Protein AF-A0A2U0AE95-F1 (afdb_monomer_lite)

Secondary structure (DSSP, 8-state):
-HHHHHHHHTT--EE---S-B-TTT-SSBTTT-HIIIIIIIIIIS---SEEEEEETTSGGGGGG-SHHHHHHHHHHHT-SEEE--S-HHHHHHHHHHTTT---HHHHHHHHTTS------HHHHHH-HHHHHHHHHHHTS-----------

Sequence (151 aa):
LRPFETMIHAGMEAIMPAHVIYSHIDRELAGFSPFWLKKVLRQQLGFQGVIFSDDLNMAAAEEAGGYGDRAVAALSAGCDMVLICNNKPAAMVVLERLKDYADPAAHVRLVRMHGRKQKTIQQLHLDPQWKRAVNRLSVAPEVISLDLGLE

Radius of gyration: 19.1 Å; chains: 1; bounding box: 48×34×45 Å

pLDDT: mean 90.45, std 11.74, range [42.16, 98.5]

Foldseek 3Di:
DVVLLVVQVVPDAEDEADQDAPPVQGRDGLLLALCNQPVVVCPVSVRLHAYEYDALCDPVVPVQPALLSSLVSSVVSPGLYYHHPPDPVSVVVNCVSCVVPDDPSSVVNVVVPDDPDDDPPVNLVVDPVNVVVVVVVVPDDPPVDPPVVDD

Structure (mmCIF, N/CA/C/O backbone):
data_AF-A0A2U0AE95-F1
#
_entry.id   AF-A0A2U0AE95-F1
#
loop_
_atom_site.group_PDB
_atom_site.id
_atom_site.type_symbol
_atom_site.label_atom_id
_atom_site.label_alt_id
_atom_site.label_comp_id
_atom_site.label_asym_id
_atom_site.label_entity_id
_atom_site.label_seq_id
_atom_site.pdbx_PDB_ins_code
_atom_site.Cartn_x
_atom_site.Cartn_y
_atom_site.Cartn_z
_atom_site.occupancy
_atom_site.B_iso_or_equiv
_atom_site.auth_seq_id
_atom_site.auth_comp_id
_atom_site.auth_asym_id
_atom_site.auth_atom_id
_atom_site.pdbx_PDB_model_num
ATOM 1 N N . LEU A 1 1 ? -9.877 6.530 -13.567 1.00 90.00 1 LEU A N 1
ATOM 2 C CA . LEU A 1 1 ? -9.550 5.114 -13.267 1.00 90.00 1 LEU A CA 1
ATOM 3 C C . LEU A 1 1 ? -8.866 4.364 -14.419 1.00 90.00 1 LEU A C 1
ATOM 5 O O . LEU A 1 1 ? -8.052 3.511 -14.107 1.00 90.00 1 LEU A O 1
ATOM 9 N N . ARG A 1 2 ? -9.115 4.688 -15.706 1.00 93.81 2 ARG A N 1
ATOM 10 C CA . ARG A 1 2 ? -8.559 3.975 -16.886 1.00 93.81 2 ARG A CA 1
ATOM 11 C C . ARG A 1 2 ? -7.082 3.524 -16.782 1.00 93.81 2 ARG A C 1
ATOM 13 O O . ARG A 1 2 ? -6.836 2.345 -17.001 1.00 93.81 2 ARG A O 1
ATOM 20 N N . PRO A 1 3 ? -6.103 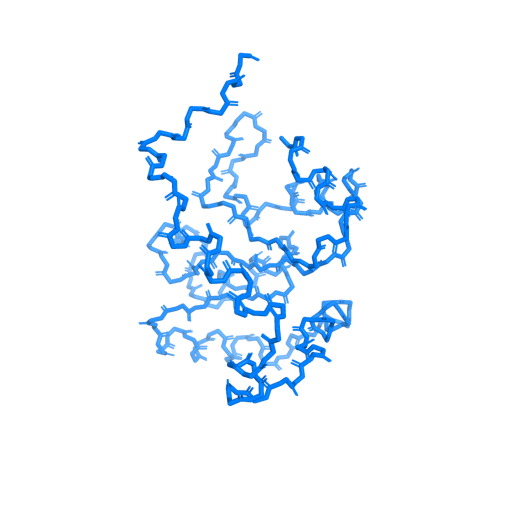4.371 -16.396 1.00 95.62 3 PRO A N 1
ATOM 21 C CA . PRO A 1 3 ? -4.714 3.912 -16.276 1.00 95.62 3 PRO A CA 1
ATOM 22 C C . PRO A 1 3 ? -4.521 2.802 -15.234 1.00 95.62 3 PRO A C 1
ATOM 24 O O . PRO A 1 3 ? -3.754 1.872 -15.466 1.00 95.62 3 PRO A O 1
ATOM 27 N N . PHE A 1 4 ? -5.242 2.866 -14.109 1.00 95.75 4 PHE A N 1
ATOM 28 C CA . PHE A 1 4 ? -5.187 1.836 -13.071 1.00 95.75 4 PHE A CA 1
ATOM 29 C C . PHE A 1 4 ? -5.734 0.512 -13.589 1.00 95.75 4 PHE A C 1
ATOM 31 O O . PHE A 1 4 ? -5.077 -0.505 -13.425 1.00 95.75 4 PHE A O 1
ATOM 38 N N . GLU A 1 5 ? -6.886 0.526 -14.259 1.00 95.25 5 GLU A N 1
ATOM 39 C CA . GLU A 1 5 ? -7.481 -0.673 -14.859 1.00 95.25 5 GLU A CA 1
ATOM 40 C C . GLU A 1 5 ? -6.516 -1.349 -15.846 1.00 95.25 5 GLU A C 1
ATOM 42 O O . GLU A 1 5 ? -6.222 -2.537 -15.714 1.00 95.25 5 GLU A O 1
ATOM 47 N N . THR A 1 6 ? -5.931 -0.574 -16.766 1.00 96.69 6 THR A N 1
ATOM 48 C CA . THR A 1 6 ? -4.934 -1.077 -17.721 1.00 96.69 6 THR A CA 1
ATOM 49 C C . THR A 1 6 ? -3.734 -1.704 -17.013 1.00 96.69 6 THR A C 1
ATOM 51 O O . THR A 1 6 ? -3.310 -2.804 -17.364 1.00 96.69 6 THR A O 1
ATOM 54 N N . MET A 1 7 ? -3.183 -1.029 -16.002 1.00 97.06 7 MET A N 1
ATOM 55 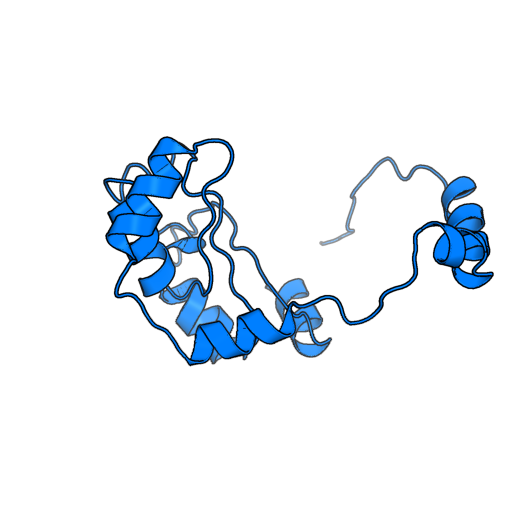C CA . MET A 1 7 ? -2.001 -1.514 -15.287 1.00 97.06 7 MET A CA 1
ATOM 56 C C . MET A 1 7 ? -2.301 -2.731 -14.407 1.00 97.06 7 MET A C 1
ATOM 58 O O . MET A 1 7 ? -1.458 -3.619 -14.289 1.00 97.06 7 MET A O 1
ATOM 62 N N . ILE A 1 8 ? -3.501 -2.817 -13.828 1.00 96.94 8 ILE A N 1
ATOM 63 C CA . ILE A 1 8 ? -3.955 -3.995 -13.081 1.00 96.94 8 ILE A CA 1
ATOM 64 C C . ILE A 1 8 ? -3.995 -5.211 -14.012 1.00 96.94 8 ILE A C 1
ATOM 66 O O . ILE A 1 8 ? -3.419 -6.246 -13.677 1.00 96.94 8 ILE A O 1
ATOM 70 N N . HIS A 1 9 ? -4.579 -5.077 -15.208 1.00 94.50 9 HIS A N 1
ATOM 71 C CA . HIS A 1 9 ? -4.579 -6.148 -16.212 1.00 94.50 9 HIS A CA 1
ATOM 72 C C . HIS A 1 9 ? -3.173 -6.489 -16.727 1.00 94.50 9 HIS A C 1
ATOM 74 O O . HIS A 1 9 ? -2.903 -7.644 -17.050 1.00 94.50 9 HIS A O 1
ATOM 80 N N . ALA A 1 10 ? -2.255 -5.518 -16.750 1.00 96.69 10 ALA A N 1
ATOM 81 C CA . ALA A 1 10 ? -0.849 -5.737 -17.088 1.00 96.69 10 ALA A CA 1
ATOM 82 C C . ALA A 1 10 ? -0.024 -6.398 -15.961 1.00 96.69 10 ALA A C 1
ATOM 84 O O . ALA A 1 10 ? 1.167 -6.648 -16.146 1.00 96.69 10 ALA A O 1
ATOM 85 N N . GLY A 1 11 ? -0.629 -6.696 -14.805 1.00 94.75 11 GLY A N 1
ATOM 86 C CA . GLY A 1 11 ? 0.034 -7.385 -13.697 1.00 94.75 11 GLY A CA 1
ATOM 87 C C . GLY A 1 11 ? 0.748 -6.463 -12.708 1.00 94.75 11 GLY A C 1
ATOM 88 O O . GLY A 1 11 ? 1.724 -6.882 -12.089 1.00 94.75 11 GLY A O 1
ATOM 89 N N . MET A 1 12 ? 0.286 -5.218 -12.548 1.00 96.06 12 MET A N 1
ATOM 90 C CA . MET A 1 12 ? 0.780 -4.314 -11.504 1.00 96.06 12 MET A CA 1
ATOM 91 C C . MET A 1 12 ? 0.714 -4.979 -10.121 1.00 96.06 12 MET A C 1
ATOM 93 O O . MET A 1 12 ? -0.320 -5.508 -9.714 1.00 96.06 12 MET A O 1
ATOM 97 N N . GLU A 1 13 ? 1.832 -4.947 -9.396 1.00 96.00 13 GLU A N 1
ATOM 98 C CA . GLU A 1 13 ? 1.998 -5.723 -8.159 1.00 96.00 13 GLU A CA 1
ATOM 99 C C . GLU A 1 13 ? 1.587 -4.947 -6.900 1.00 96.00 13 GLU A C 1
ATOM 101 O O . GLU A 1 13 ? 1.221 -5.566 -5.899 1.00 96.00 13 GLU A O 1
ATOM 106 N N . ALA A 1 14 ? 1.591 -3.610 -6.948 1.00 98.00 14 ALA A N 1
ATOM 107 C CA . ALA A 1 14 ? 1.200 -2.758 -5.830 1.00 98.00 14 ALA A CA 1
ATOM 108 C C . ALA A 1 14 ? 0.595 -1.415 -6.268 1.00 98.00 14 ALA A C 1
ATOM 110 O O . ALA A 1 14 ? 0.900 -0.916 -7.351 1.00 98.00 14 ALA A O 1
ATOM 111 N N . ILE A 1 15 ? -0.230 -0.823 -5.402 1.00 98.06 15 ILE A N 1
ATOM 112 C CA . ILE A 1 15 ? -0.815 0.518 -5.540 1.00 98.06 15 ILE A CA 1
ATOM 113 C C . ILE A 1 15 ? -0.666 1.265 -4.211 1.00 98.06 15 ILE A C 1
ATOM 115 O O . ILE A 1 15 ? -0.734 0.664 -3.140 1.00 98.06 15 ILE A O 1
ATOM 119 N N . MET A 1 16 ? -0.503 2.584 -4.294 1.00 97.94 16 MET A N 1
ATOM 120 C CA . MET A 1 16 ? -0.613 3.509 -3.168 1.00 97.94 16 MET A CA 1
ATOM 121 C C . MET A 1 16 ? -1.784 4.471 -3.436 1.00 97.94 16 MET A C 1
ATOM 123 O O . MET A 1 16 ? -1.866 5.016 -4.542 1.00 97.94 16 MET A O 1
ATOM 127 N N . PRO A 1 17 ? -2.718 4.652 -2.488 1.00 95.62 17 PRO A N 1
ATOM 128 C CA . PRO A 1 17 ? -3.830 5.576 -2.626 1.00 95.62 17 PRO A CA 1
ATOM 129 C C . PRO A 1 17 ? -3.333 7.022 -2.595 1.00 95.62 17 PRO A C 1
ATOM 131 O O . PRO A 1 17 ? -2.322 7.345 -1.975 1.00 95.62 17 PRO A O 1
ATOM 134 N N . ALA A 1 18 ? -4.073 7.905 -3.261 1.00 93.94 18 ALA A N 1
ATOM 135 C CA . ALA A 1 18 ? -3.827 9.335 -3.175 1.00 93.94 18 ALA A CA 1
ATOM 136 C C . ALA A 1 18 ? -4.343 9.888 -1.839 1.00 93.94 18 ALA A C 1
ATOM 138 O O . ALA A 1 18 ? -5.403 9.480 -1.360 1.00 93.94 18 ALA A O 1
ATOM 139 N N . HIS A 1 19 ? -3.648 10.884 -1.296 1.00 91.69 19 HIS A N 1
ATOM 140 C CA . HIS A 1 19 ? -4.101 11.641 -0.132 1.00 91.69 19 HIS A CA 1
ATOM 141 C C . HIS A 1 19 ? -5.162 12.683 -0.545 1.00 91.69 19 HIS A C 1
ATOM 143 O O . HIS A 1 19 ? -4.920 13.888 -0.535 1.00 91.69 19 HIS A O 1
ATOM 149 N N . VAL A 1 20 ? -6.312 12.210 -1.039 1.00 93.12 20 VAL A N 1
ATOM 150 C CA . VAL A 1 20 ? -7.374 13.035 -1.643 1.00 93.12 20 VAL A CA 1
ATOM 151 C C . VAL A 1 20 ? -8.751 12.533 -1.209 1.00 93.12 20 VAL A C 1
ATOM 153 O O . VAL A 1 20 ? -8.991 11.325 -1.160 1.00 93.12 20 VAL A O 1
ATOM 156 N N . ILE A 1 21 ? -9.663 13.473 -0.943 1.00 94.19 21 ILE A N 1
ATOM 157 C CA . ILE A 1 21 ? -11.090 13.216 -0.715 1.00 94.19 21 ILE A CA 1
ATOM 158 C C . ILE A 1 21 ? -11.854 13.433 -2.023 1.00 94.19 21 ILE A C 1
ATOM 160 O O . ILE A 1 21 ? -11.772 14.496 -2.642 1.00 94.19 21 ILE A O 1
ATOM 164 N N . TYR A 1 22 ? -12.654 12.446 -2.420 1.00 95.56 22 TYR A N 1
ATOM 165 C CA . TYR A 1 22 ? -13.534 12.528 -3.587 1.00 95.56 22 TYR A CA 1
ATOM 166 C C . TYR A 1 22 ? -14.975 12.770 -3.128 1.00 95.56 22 TYR A C 1
ATOM 168 O O . TYR A 1 22 ? -15.818 11.886 -3.242 1.00 95.56 22 TYR A O 1
ATOM 176 N N . SER A 1 23 ? -15.258 13.976 -2.624 1.00 95.19 23 SER A N 1
ATOM 177 C CA . SER A 1 23 ? -16.451 14.318 -1.818 1.00 95.19 23 SER A CA 1
ATOM 178 C C . SER A 1 23 ? -17.822 13.987 -2.425 1.00 95.19 23 SER A C 1
ATOM 180 O O . SER A 1 23 ? -18.794 13.824 -1.689 1.00 95.19 23 SER A O 1
ATOM 182 N N . HIS A 1 24 ? -17.914 13.878 -3.752 1.00 96.75 24 HIS A N 1
ATOM 183 C CA . HIS A 1 24 ? -19.137 13.479 -4.459 1.00 96.75 24 HIS A CA 1
ATOM 184 C C . HIS A 1 24 ? -19.394 11.962 -4.416 1.00 96.75 24 HIS A C 1
ATOM 186 O O . HIS A 1 24 ? -20.472 11.511 -4.790 1.00 96.75 24 HIS A O 1
ATOM 192 N N . ILE A 1 25 ? -18.397 11.180 -4.003 1.00 95.75 25 ILE A N 1
ATOM 193 C CA . ILE A 1 25 ? -18.387 9.716 -4.020 1.00 95.75 25 ILE A CA 1
ATOM 194 C C . ILE A 1 25 ? -18.201 9.176 -2.599 1.00 95.75 25 ILE A C 1
ATOM 196 O O . ILE A 1 25 ? -19.010 8.377 -2.138 1.00 95.75 25 ILE A O 1
ATOM 200 N N . ASP A 1 26 ? -17.151 9.623 -1.912 1.00 93.69 26 ASP A N 1
ATOM 201 C CA . ASP A 1 26 ? -16.853 9.276 -0.525 1.00 93.69 26 ASP A CA 1
ATOM 202 C C . ASP A 1 26 ? -16.222 10.491 0.171 1.00 93.69 26 ASP A C 1
ATOM 204 O O . ASP A 1 26 ? -15.439 11.231 -0.431 1.00 93.69 26 ASP A O 1
ATOM 208 N N . ARG A 1 27 ? -16.612 10.724 1.423 1.00 93.50 27 ARG A N 1
ATOM 209 C CA . ARG A 1 27 ? -16.107 11.832 2.243 1.00 93.50 27 ARG A CA 1
ATOM 210 C C . ARG A 1 27 ? -14.810 11.479 2.964 1.00 93.50 27 ARG A C 1
ATOM 212 O O . ARG A 1 27 ? -14.140 12.390 3.430 1.00 93.50 27 ARG A O 1
ATOM 219 N N . GLU A 1 28 ? -14.451 10.202 3.009 1.00 90.81 28 GLU A N 1
ATOM 220 C CA . GLU A 1 28 ? -13.174 9.741 3.540 1.00 90.81 28 GLU A CA 1
ATOM 221 C C . GLU A 1 28 ? -12.030 9.966 2.538 1.00 90.81 28 GLU A C 1
ATOM 223 O O . GLU A 1 28 ? -12.212 9.946 1.313 1.00 90.81 28 GLU A O 1
ATOM 228 N N . LEU A 1 29 ? -10.814 10.119 3.065 1.00 92.81 29 LEU A N 1
ATOM 229 C CA . LEU A 1 29 ? -9.585 10.041 2.273 1.00 92.81 29 LEU A CA 1
ATOM 230 C C . LEU A 1 29 ? -9.511 8.683 1.559 1.00 92.81 29 LEU A C 1
ATOM 232 O O . LEU A 1 29 ? -9.844 7.648 2.138 1.00 92.81 29 LEU A O 1
ATOM 236 N N . ALA A 1 30 ? -9.024 8.650 0.316 1.00 94.94 30 ALA A N 1
ATOM 237 C CA . ALA A 1 30 ? -9.016 7.416 -0.476 1.00 94.94 30 ALA A CA 1
ATOM 238 C C . ALA A 1 30 ? -8.288 6.239 0.211 1.00 94.94 30 ALA A C 1
ATOM 240 O O . ALA A 1 30 ? -8.729 5.099 0.079 1.00 94.94 30 ALA A O 1
ATOM 241 N N . GLY A 1 31 ? -7.221 6.507 0.978 1.00 94.38 31 GLY A N 1
ATOM 242 C CA . GLY A 1 31 ? -6.493 5.494 1.759 1.00 94.38 31 GLY A CA 1
ATOM 243 C C . GLY A 1 31 ? -7.226 4.967 3.000 1.00 94.38 31 GLY A C 1
ATOM 244 O O . GLY A 1 31 ? -6.875 3.909 3.516 1.00 94.38 31 GLY A O 1
ATOM 245 N N . PHE A 1 32 ? -8.275 5.660 3.442 1.00 95.00 32 PHE A N 1
ATOM 246 C CA . PHE A 1 32 ? -9.111 5.299 4.591 1.00 95.00 32 PHE A CA 1
ATOM 247 C C . PHE A 1 32 ? -10.529 4.877 4.182 1.00 95.00 32 PHE A C 1
ATOM 249 O O . PHE A 1 32 ? -11.327 4.486 5.027 1.00 95.00 32 PHE A O 1
ATOM 256 N N . SER A 1 33 ? -10.839 4.892 2.883 1.00 96.75 33 SER A N 1
ATOM 257 C CA . SER A 1 33 ? -12.161 4.583 2.343 1.00 96.75 33 SER A CA 1
ATOM 258 C C . SER A 1 33 ? -12.302 3.096 1.970 1.00 96.75 33 SER A C 1
ATOM 260 O O . SER A 1 33 ? -11.699 2.632 0.991 1.00 96.75 33 SER A O 1
ATOM 262 N N . PRO A 1 34 ? -13.179 2.329 2.649 1.00 97.62 34 PRO A N 1
ATOM 263 C CA . PRO A 1 34 ? -13.538 0.981 2.212 1.00 97.62 34 PRO A CA 1
ATOM 264 C C . PRO A 1 34 ? -14.229 0.973 0.843 1.00 97.62 34 PRO A C 1
ATOM 266 O O . PRO A 1 34 ? -14.146 -0.018 0.111 1.00 97.62 34 PRO A O 1
ATOM 269 N N . PHE A 1 35 ? -14.909 2.064 0.475 1.00 98.06 35 PHE A N 1
ATOM 270 C CA . PHE A 1 35 ? -15.508 2.199 -0.847 1.00 98.06 35 PHE A CA 1
ATOM 271 C C . PHE A 1 35 ? -14.426 2.168 -1.931 1.00 98.06 35 PHE A C 1
ATOM 273 O O . PHE A 1 35 ? -14.506 1.351 -2.849 1.00 98.06 35 PHE A O 1
ATOM 280 N N . TRP A 1 36 ? -13.381 2.988 -1.813 1.00 98.06 36 TRP A N 1
ATOM 281 C CA . TRP A 1 36 ? -12.312 3.022 -2.809 1.00 98.06 36 TRP A CA 1
ATOM 282 C C . TRP A 1 36 ? -11.481 1.741 -2.809 1.00 98.06 36 TRP A C 1
ATOM 284 O O . TRP A 1 36 ? -11.278 1.145 -3.868 1.00 98.06 36 TRP A O 1
ATOM 294 N N . LEU A 1 37 ? -11.036 1.277 -1.640 1.00 98.19 37 LEU A N 1
ATOM 295 C CA . LEU A 1 37 ? -10.082 0.169 -1.570 1.00 98.19 37 LEU A CA 1
ATOM 296 C C . LEU A 1 37 ? -10.742 -1.202 -1.754 1.00 98.19 37 LEU A C 1
ATOM 298 O O . LEU A 1 37 ? -10.235 -2.037 -2.504 1.00 98.19 37 LEU A O 1
ATOM 302 N N . LYS A 1 38 ? -11.892 -1.457 -1.121 1.00 98.12 38 LYS A N 1
ATOM 303 C CA . LYS A 1 38 ? -12.567 -2.763 -1.219 1.00 98.12 38 LYS A CA 1
ATOM 304 C C . LYS A 1 38 ? -13.558 -2.796 -2.375 1.00 98.12 38 LYS A C 1
ATOM 306 O O . LYS A 1 38 ? -13.481 -3.690 -3.214 1.00 98.12 38 LYS A O 1
ATOM 311 N N . LYS A 1 39 ? -14.485 -1.840 -2.451 1.00 98.19 39 LYS A N 1
ATOM 312 C CA . LYS A 1 39 ? -15.558 -1.897 -3.456 1.00 98.19 39 LYS A CA 1
ATOM 313 C C . LYS A 1 39 ? -15.058 -1.561 -4.861 1.00 98.19 39 LYS A C 1
ATOM 315 O O . LYS A 1 39 ? -15.317 -2.316 -5.790 1.00 98.19 39 LYS A O 1
ATOM 320 N N . VAL A 1 40 ? -14.325 -0.469 -5.046 1.00 98.00 40 VAL A N 1
ATOM 321 C CA . VAL A 1 40 ? -13.827 -0.105 -6.380 1.00 98.00 40 VAL A CA 1
ATOM 322 C C . VAL A 1 40 ? -12.599 -0.938 -6.733 1.00 98.00 40 VAL A C 1
ATOM 324 O O . VAL A 1 40 ? -12.622 -1.704 -7.691 1.00 98.00 40 VAL A O 1
ATOM 327 N N . LEU A 1 41 ? -11.527 -0.840 -5.950 1.00 97.88 41 LEU A N 1
ATOM 328 C CA . LEU A 1 41 ? -10.244 -1.403 -6.354 1.00 97.88 41 LEU A CA 1
ATOM 329 C C . LEU A 1 41 ? -10.215 -2.941 -6.306 1.00 97.88 41 LEU A C 1
ATOM 331 O O . LEU A 1 41 ? -9.834 -3.575 -7.290 1.00 97.88 41 LEU A O 1
ATOM 335 N N . ARG A 1 42 ? -10.634 -3.559 -5.193 1.00 97.62 42 ARG A N 1
ATOM 336 C CA . ARG A 1 42 ? -10.633 -5.030 -5.061 1.00 97.62 42 ARG A CA 1
ATOM 337 C C . ARG A 1 42 ? -11.771 -5.700 -5.833 1.00 97.62 42 ARG A C 1
ATOM 339 O O . ARG A 1 42 ? -11.516 -6.700 -6.496 1.00 97.62 42 ARG A O 1
ATOM 346 N N . GLN A 1 43 ? -13.007 -5.197 -5.731 1.00 97.88 43 GLN A N 1
ATOM 347 C CA . GLN A 1 43 ? -14.182 -5.864 -6.316 1.00 97.88 43 GLN A CA 1
ATOM 348 C C . GLN A 1 43 ? -14.438 -5.464 -7.775 1.00 97.88 43 GLN A C 1
ATOM 350 O O . GLN A 1 43 ? -14.579 -6.352 -8.607 1.00 97.88 43 GLN A O 1
ATOM 355 N N . GLN A 1 44 ? -14.498 -4.167 -8.109 1.00 97.56 44 GLN A N 1
ATOM 356 C CA . GLN A 1 44 ? -14.810 -3.739 -9.485 1.00 97.56 44 GLN A CA 1
ATOM 357 C C . GLN A 1 44 ? -13.614 -3.879 -10.430 1.00 97.56 44 GLN A C 1
ATOM 359 O O . GLN A 1 44 ? -13.765 -4.418 -11.520 1.00 97.56 44 GLN A O 1
ATOM 364 N N . LEU A 1 45 ? -12.430 -3.417 -10.017 1.00 97.38 45 LEU A N 1
ATOM 365 C CA . LEU A 1 45 ? -11.212 -3.491 -10.836 1.00 97.38 45 LEU A CA 1
ATOM 366 C C . LEU A 1 45 ? -10.454 -4.816 -10.666 1.00 97.38 45 LEU A C 1
ATOM 368 O O . LEU A 1 45 ? -9.462 -5.050 -11.350 1.00 97.38 45 LEU A O 1
ATOM 372 N N . GLY A 1 46 ? -10.880 -5.674 -9.735 1.00 96.94 46 GLY A N 1
ATOM 373 C CA . GLY A 1 46 ? -10.297 -7.000 -9.537 1.00 96.94 46 GLY A CA 1
ATOM 374 C C . GLY A 1 46 ? -8.853 -7.006 -9.024 1.00 96.94 46 GLY A C 1
ATOM 375 O O . GLY A 1 46 ? -8.192 -8.040 -9.108 1.00 96.94 46 GLY A O 1
ATOM 376 N N . PHE A 1 47 ? -8.331 -5.897 -8.489 1.00 98.25 47 PHE A N 1
ATOM 377 C CA . PHE A 1 47 ? -6.924 -5.795 -8.098 1.00 98.25 47 PHE A CA 1
ATOM 378 C C . PHE A 1 47 ? -6.556 -6.796 -6.997 1.00 98.25 47 PHE A C 1
ATOM 380 O O . PHE A 1 47 ? -7.160 -6.791 -5.927 1.00 98.25 47 PHE A O 1
ATOM 387 N N . GLN A 1 48 ? -5.513 -7.604 -7.211 1.00 96.38 48 GLN A N 1
ATOM 388 C CA . GLN A 1 48 ? -5.03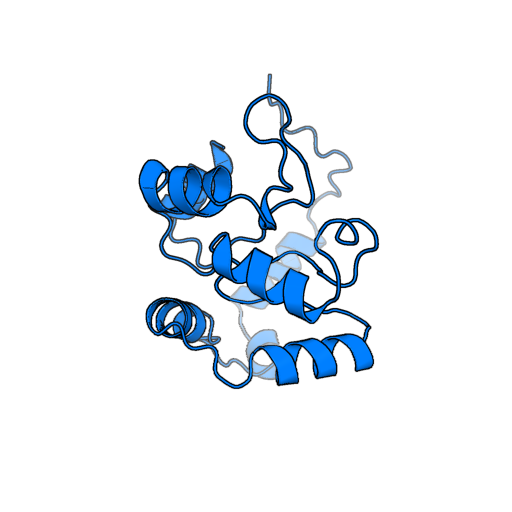9 -8.611 -6.243 1.00 96.38 48 GLN A CA 1
ATOM 389 C C . GLN A 1 48 ? -3.634 -8.335 -5.684 1.00 96.38 48 GLN A C 1
ATOM 391 O O . GLN A 1 48 ? -3.116 -9.146 -4.914 1.00 96.38 48 GLN A O 1
ATOM 396 N N . GLY A 1 49 ? -3.011 -7.218 -6.071 1.00 97.38 49 GLY A N 1
ATOM 397 C CA . GLY A 1 49 ? -1.702 -6.794 -5.571 1.00 97.38 49 GLY A CA 1
ATOM 398 C C . GLY A 1 49 ? -1.772 -6.106 -4.207 1.00 97.38 49 GLY A C 1
ATOM 399 O O . GLY A 1 49 ? -2.842 -6.001 -3.606 1.00 97.38 49 GLY A O 1
ATOM 400 N N . VAL A 1 50 ? -0.632 -5.635 -3.715 1.00 98.44 50 VAL A N 1
ATOM 401 C CA . VAL A 1 50 ? -0.514 -4.942 -2.423 1.00 98.44 50 VAL A CA 1
ATOM 402 C C . VAL A 1 50 ? -1.124 -3.543 -2.493 1.00 98.44 50 VAL A C 1
ATOM 404 O O . VAL A 1 50 ? -0.893 -2.804 -3.446 1.00 98.44 50 VAL A O 1
ATOM 407 N N . ILE A 1 51 ? -1.880 -3.160 -1.472 1.00 98.50 51 ILE A N 1
ATOM 408 C CA . ILE A 1 51 ? -2.296 -1.779 -1.229 1.00 98.50 51 ILE A CA 1
ATOM 409 C C . ILE A 1 51 ? -1.450 -1.250 -0.072 1.00 98.50 51 ILE A C 1
ATOM 411 O O . ILE A 1 51 ? -1.600 -1.696 1.065 1.00 98.50 51 ILE A O 1
ATOM 415 N N . PHE A 1 52 ? -0.550 -0.316 -0.355 1.00 98.31 52 PHE A N 1
ATOM 416 C CA . PHE A 1 52 ? 0.109 0.456 0.698 1.00 98.31 52 PHE A CA 1
ATOM 417 C C . PHE A 1 52 ? -0.846 1.531 1.212 1.00 98.31 52 PHE A C 1
ATOM 419 O O . PHE A 1 52 ? -1.681 1.999 0.447 1.00 98.31 52 PHE A O 1
ATOM 426 N N . SER A 1 53 ? -0.717 1.962 2.464 1.00 96.31 53 SER A N 1
ATOM 427 C CA . SER A 1 53 ? -1.247 3.270 2.851 1.00 96.31 53 SER A CA 1
ATOM 428 C C . SER A 1 53 ? -0.393 4.379 2.230 1.00 96.31 53 SER A C 1
ATOM 430 O O . SER A 1 53 ? 0.726 4.148 1.763 1.00 96.31 53 SER A O 1
ATOM 432 N N . ASP A 1 54 ? -0.905 5.600 2.256 1.00 93.50 54 ASP A N 1
ATOM 433 C CA . ASP A 1 54 ? -0.064 6.792 2.200 1.00 93.50 54 ASP A CA 1
ATOM 434 C C . ASP A 1 54 ? 0.736 6.963 3.510 1.00 93.50 54 ASP A C 1
ATOM 436 O O . ASP A 1 54 ? 0.689 6.115 4.408 1.00 93.50 54 ASP A O 1
ATOM 440 N N . ASP A 1 55 ? 1.522 8.037 3.618 1.00 93.00 55 ASP A N 1
ATOM 441 C CA . ASP A 1 55 ? 2.277 8.321 4.841 1.00 93.00 55 ASP A CA 1
ATOM 442 C C . ASP A 1 55 ? 1.351 8.807 5.967 1.00 93.00 55 ASP A C 1
ATOM 444 O O . ASP A 1 55 ? 0.888 9.950 5.978 1.00 93.00 55 ASP A O 1
ATOM 448 N N . LEU A 1 56 ? 1.141 7.950 6.969 1.00 88.56 56 LEU 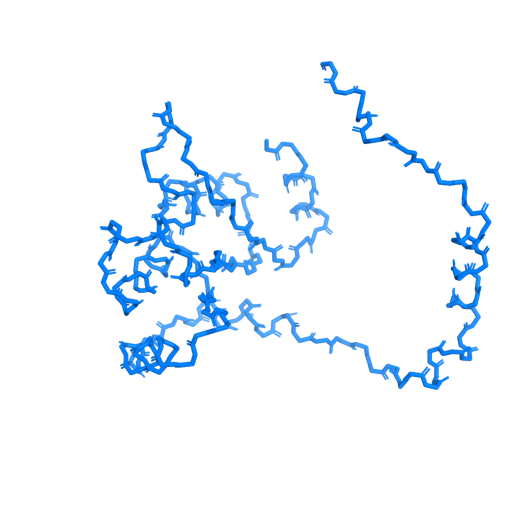A N 1
ATOM 449 C CA . LEU A 1 56 ? 0.285 8.231 8.124 1.00 88.56 56 LEU A CA 1
ATOM 450 C C . LEU A 1 56 ? 0.893 9.267 9.088 1.00 88.56 56 LEU A C 1
ATOM 452 O O . LEU A 1 56 ? 0.219 9.711 10.028 1.00 88.56 56 LEU A O 1
ATOM 456 N N . ASN A 1 57 ? 2.158 9.648 8.875 1.00 83.12 57 ASN A N 1
ATOM 457 C CA . ASN A 1 57 ? 2.810 10.732 9.603 1.00 83.12 57 ASN A CA 1
ATOM 458 C C . ASN A 1 57 ? 2.305 12.125 9.182 1.00 83.12 57 ASN A C 1
ATOM 460 O O . ASN A 1 57 ? 2.488 13.092 9.920 1.00 83.12 57 ASN A O 1
ATOM 464 N N . MET A 1 58 ? 1.673 12.255 8.012 1.00 73.94 58 MET A N 1
ATOM 465 C CA . MET A 1 58 ? 1.203 13.549 7.520 1.00 73.94 58 MET A CA 1
ATOM 466 C C . MET A 1 58 ? 0.057 14.109 8.388 1.00 73.94 58 MET A C 1
ATOM 468 O O . MET A 1 58 ? -0.831 13.380 8.837 1.00 73.94 58 MET A O 1
ATOM 472 N N . ALA A 1 59 ? 0.074 15.429 8.619 1.00 57.12 59 ALA A N 1
ATOM 473 C CA . ALA A 1 59 ? -0.835 16.135 9.538 1.00 57.12 59 ALA A CA 1
ATOM 474 C C . ALA A 1 59 ? -2.326 15.976 9.183 1.00 57.12 59 ALA A C 1
ATOM 476 O O . ALA A 1 59 ? -3.193 16.021 10.046 1.00 57.12 59 ALA A O 1
ATOM 477 N N . ALA A 1 60 ? -2.635 15.718 7.914 1.00 52.88 60 ALA A N 1
ATOM 478 C CA . ALA A 1 60 ? -4.005 15.591 7.432 1.00 52.88 60 ALA A CA 1
ATOM 479 C C . ALA A 1 60 ? -4.703 14.268 7.820 1.00 52.88 60 ALA A C 1
ATOM 481 O O . ALA A 1 60 ? -5.896 14.121 7.583 1.00 52.88 60 ALA A O 1
ATOM 482 N N . ALA A 1 61 ? -4.010 13.332 8.481 1.00 58.44 61 ALA A N 1
ATOM 483 C CA . ALA A 1 61 ? -4.636 12.149 9.080 1.00 58.44 61 ALA A CA 1
ATOM 484 C C . ALA A 1 61 ? -5.073 12.359 10.551 1.00 58.44 61 ALA A C 1
ATOM 486 O O . ALA A 1 61 ? -5.464 11.403 11.221 1.00 58.44 61 ALA A O 1
ATOM 487 N N . GLU A 1 62 ? -4.998 13.588 11.082 1.00 60.94 62 GLU A N 1
ATOM 488 C CA . GLU A 1 62 ? -5.387 13.921 12.466 1.00 60.94 62 GLU A CA 1
ATOM 489 C C . GLU A 1 62 ? -6.833 13.584 12.823 1.00 60.94 62 GLU A C 1
ATOM 491 O O . GLU A 1 62 ? -7.088 13.177 13.957 1.00 60.94 62 GLU A O 1
ATOM 496 N N . GLU A 1 63 ? -7.750 13.629 11.859 1.00 59.91 63 GLU A N 1
ATOM 497 C CA . GLU A 1 63 ? -9.160 13.290 12.080 1.00 59.91 63 GLU A CA 1
ATOM 498 C C . GLU A 1 63 ? -9.373 11.820 12.490 1.00 59.91 63 GLU A C 1
ATOM 500 O O . GLU A 1 63 ? -10.328 11.511 13.199 1.00 59.91 63 GLU A O 1
ATOM 505 N N . ALA A 1 64 ? -8.447 10.920 12.135 1.00 59.03 64 ALA A N 1
ATOM 506 C CA . ALA A 1 64 ? -8.495 9.498 12.490 1.00 59.03 64 ALA A CA 1
ATOM 507 C C . ALA A 1 64 ? -7.844 9.172 13.855 1.00 59.03 64 ALA A C 1
ATOM 509 O O . ALA A 1 64 ? -7.665 8.003 14.202 1.00 59.03 64 ALA A O 1
ATOM 510 N N . GLY A 1 65 ? -7.491 10.191 14.646 1.00 76.06 65 GLY A N 1
ATOM 511 C CA . GLY A 1 65 ? -6.964 10.036 16.000 1.00 76.06 65 GLY A CA 1
ATOM 512 C C . GLY A 1 65 ? -5.451 9.806 16.060 1.00 76.06 65 GLY A C 1
ATOM 513 O O . GLY A 1 65 ? -4.675 10.349 15.262 1.00 76.06 65 GLY A O 1
ATOM 514 N N . GLY A 1 66 ? -5.009 9.037 17.060 1.00 88.56 66 GLY A N 1
ATOM 515 C CA . GLY A 1 66 ? -3.592 8.737 17.279 1.00 88.56 66 GLY A CA 1
ATOM 516 C C . GLY A 1 66 ? -3.010 7.823 16.195 1.00 88.56 66 GLY A C 1
ATOM 517 O O . GLY A 1 66 ? -3.741 7.115 15.509 1.00 88.56 66 GLY A O 1
ATOM 518 N N . TYR A 1 67 ? -1.679 7.780 16.057 1.00 91.06 67 TYR A N 1
ATOM 519 C CA . TYR A 1 67 ? -1.007 6.993 15.006 1.00 91.06 67 TYR A CA 1
ATOM 520 C C . TYR A 1 67 ? -1.439 5.521 14.954 1.00 91.06 67 TYR A C 1
ATOM 522 O O . TYR A 1 67 ? -1.619 4.969 13.871 1.00 91.06 67 TYR A O 1
ATOM 530 N N . GLY A 1 68 ? -1.642 4.894 16.116 1.00 92.62 68 GLY A N 1
ATOM 531 C CA . GLY A 1 68 ? -2.131 3.520 16.194 1.00 92.62 68 GLY A CA 1
ATOM 532 C C . GLY A 1 68 ? -3.538 3.346 15.612 1.00 92.62 68 GLY A C 1
ATOM 533 O O . GLY A 1 68 ? -3.786 2.374 14.904 1.00 92.62 68 GLY A O 1
ATOM 534 N N . ASP A 1 69 ? -4.444 4.290 15.864 1.00 91.88 69 ASP A N 1
ATOM 535 C CA . ASP A 1 69 ? -5.817 4.232 15.355 1.00 91.88 69 ASP A CA 1
ATOM 536 C C . ASP A 1 69 ? -5.867 4.531 13.855 1.00 91.88 69 ASP A C 1
ATOM 538 O O . ASP A 1 69 ? -6.557 3.825 13.124 1.00 91.88 69 ASP A O 1
ATOM 542 N N . ARG A 1 70 ? -5.034 5.461 13.367 1.00 91.81 70 ARG A N 1
ATOM 543 C CA . ARG A 1 70 ? -4.831 5.684 11.924 1.00 91.81 70 ARG A CA 1
ATOM 544 C C . ARG A 1 70 ? -4.383 4.410 11.214 1.00 91.81 70 ARG A C 1
ATOM 546 O O . ARG A 1 70 ? -4.913 4.071 10.160 1.00 91.81 70 ARG A O 1
ATOM 553 N N . ALA A 1 71 ? -3.428 3.684 11.795 1.00 94.69 71 ALA A N 1
ATOM 554 C CA . ALA A 1 71 ? -2.946 2.436 11.217 1.00 94.69 71 ALA A CA 1
ATOM 555 C C . ALA A 1 71 ? -4.050 1.370 11.168 1.00 94.69 71 ALA A C 1
ATOM 557 O O . ALA A 1 71 ? -4.250 0.737 10.131 1.00 94.69 71 ALA A O 1
ATOM 558 N N . VAL A 1 72 ? -4.819 1.218 12.251 1.00 94.94 72 VAL A N 1
ATOM 559 C CA . VAL A 1 72 ? -5.982 0.318 12.281 1.00 94.94 72 VAL A CA 1
ATOM 560 C C . VAL A 1 72 ? -7.032 0.739 11.252 1.00 94.94 72 VAL A C 1
ATOM 562 O O . VAL A 1 72 ? -7.580 -0.125 10.571 1.00 94.94 72 VAL A O 1
ATOM 565 N N . ALA A 1 73 ? -7.295 2.037 11.094 1.00 94.19 73 ALA A N 1
ATOM 566 C CA . ALA A 1 73 ? -8.256 2.560 10.130 1.00 94.19 73 ALA A CA 1
ATOM 567 C C . ALA A 1 73 ? -7.827 2.275 8.682 1.00 94.19 73 ALA A C 1
ATOM 569 O O . ALA A 1 73 ? -8.624 1.738 7.916 1.00 94.19 73 ALA A O 1
ATOM 570 N N . ALA A 1 74 ? -6.567 2.533 8.320 1.00 95.88 74 ALA A N 1
ATOM 571 C CA . ALA A 1 74 ? -6.036 2.248 6.984 1.00 95.88 74 ALA A CA 1
ATOM 572 C C . ALA A 1 74 ? -6.086 0.744 6.645 1.00 95.88 74 ALA A C 1
ATOM 574 O O . ALA A 1 74 ? -6.531 0.350 5.562 1.00 95.88 74 ALA A O 1
ATOM 575 N N . LEU A 1 75 ? -5.699 -0.119 7.592 1.00 96.94 75 LEU A N 1
ATOM 576 C CA . LEU A 1 75 ? -5.809 -1.577 7.447 1.00 96.94 75 LEU A CA 1
ATOM 577 C C . LEU A 1 75 ? -7.277 -2.014 7.312 1.00 96.94 75 LEU A C 1
ATOM 579 O O . LEU A 1 75 ? -7.638 -2.768 6.408 1.00 96.94 75 LEU A O 1
ATOM 583 N N . SER A 1 76 ? -8.158 -1.468 8.152 1.00 95.69 76 SER A N 1
ATOM 584 C CA . SER A 1 76 ? -9.597 -1.752 8.118 1.00 95.69 76 SER A CA 1
ATOM 585 C C . SER A 1 76 ? -10.252 -1.277 6.821 1.00 95.69 76 SER A C 1
ATOM 587 O O . SER A 1 76 ? -11.173 -1.935 6.331 1.00 95.69 76 SER A O 1
ATOM 589 N N . ALA A 1 77 ? -9.771 -0.182 6.229 1.00 96.75 77 ALA A N 1
ATOM 590 C CA . ALA A 1 77 ? -10.211 0.316 4.933 1.00 96.75 77 ALA A CA 1
ATOM 591 C C . ALA A 1 77 ? -9.823 -0.629 3.791 1.00 96.75 77 ALA A C 1
ATOM 593 O O . ALA A 1 77 ? -10.594 -0.793 2.847 1.00 96.75 77 ALA A O 1
ATOM 594 N N . GLY A 1 78 ? -8.697 -1.335 3.916 1.00 97.19 78 GLY A N 1
ATOM 595 C CA . GLY A 1 78 ? -8.256 -2.360 2.969 1.00 97.19 78 GLY A CA 1
ATOM 596 C C . GLY A 1 78 ? -6.791 -2.268 2.551 1.00 97.19 78 GLY A C 1
ATOM 597 O O . GLY A 1 78 ? -6.417 -2.949 1.595 1.00 97.19 78 GLY A O 1
ATOM 598 N N . CYS A 1 79 ? -5.978 -1.442 3.217 1.00 97.94 79 CYS A N 1
ATOM 599 C CA . CYS A 1 79 ? -4.529 -1.471 3.037 1.00 97.94 79 CYS A CA 1
ATOM 600 C C . CYS A 1 79 ? -3.950 -2.795 3.561 1.00 97.94 79 CYS A C 1
ATOM 602 O O . CYS A 1 79 ? -4.414 -3.333 4.562 1.00 97.94 79 CYS A O 1
ATOM 604 N N . ASP A 1 80 ? -2.907 -3.296 2.904 1.00 98.06 80 ASP A N 1
ATOM 605 C CA . ASP A 1 80 ? -2.150 -4.478 3.325 1.00 98.06 80 ASP A CA 1
ATOM 606 C C . ASP A 1 80 ? -0.910 -4.095 4.159 1.00 98.06 80 ASP A C 1
ATOM 608 O O . ASP A 1 80 ? -0.433 -4.893 4.963 1.00 98.0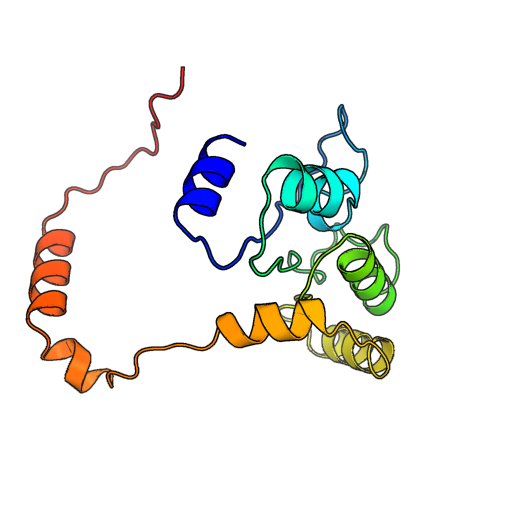6 80 ASP A O 1
ATOM 612 N N . MET A 1 81 ? -0.364 -2.886 3.967 1.00 97.31 81 MET A N 1
ATOM 613 C CA . MET A 1 81 ? 0.796 -2.375 4.708 1.00 97.31 81 MET A CA 1
ATOM 614 C C . MET A 1 81 ? 0.672 -0.875 4.952 1.00 97.31 81 MET A C 1
ATOM 616 O O . MET A 1 81 ? 0.391 -0.116 4.028 1.00 97.31 81 MET A O 1
ATOM 620 N N . VAL A 1 82 ? 0.932 -0.456 6.190 1.00 96.31 82 VAL A N 1
ATOM 621 C CA . VAL A 1 82 ? 0.911 0.953 6.594 1.00 96.31 82 VAL A CA 1
ATOM 622 C C . VAL A 1 82 ? 2.305 1.571 6.583 1.00 96.31 82 VAL A C 1
ATOM 624 O O . VAL A 1 82 ? 3.288 0.902 6.907 1.00 96.31 82 VAL A O 1
ATOM 627 N N . LEU A 1 83 ? 2.387 2.854 6.237 1.00 96.19 83 LEU A N 1
ATOM 628 C CA . LEU A 1 83 ? 3.629 3.617 6.169 1.00 96.19 83 LEU A CA 1
ATOM 629 C C . LEU A 1 83 ? 3.648 4.716 7.239 1.00 96.19 83 LEU A C 1
ATOM 631 O O . LEU A 1 83 ? 2.728 5.523 7.336 1.00 96.19 83 LEU A O 1
ATOM 635 N N . ILE A 1 84 ? 4.722 4.746 8.032 1.00 94.25 84 ILE A N 1
ATOM 636 C CA . ILE A 1 84 ? 5.076 5.858 8.924 1.00 94.25 84 ILE A CA 1
ATOM 637 C C . ILE A 1 84 ? 6.485 6.292 8.542 1.00 94.25 84 ILE A C 1
ATOM 639 O O . ILE A 1 84 ? 7.470 5.635 8.897 1.00 94.25 84 ILE A O 1
ATOM 643 N N . CYS A 1 85 ? 6.590 7.388 7.802 1.00 93.88 85 CYS A N 1
ATOM 644 C CA . CYS A 1 85 ? 7.872 7.893 7.337 1.00 93.88 85 CYS A CA 1
ATOM 645 C C . CYS A 1 85 ? 8.391 8.987 8.274 1.00 93.88 85 CYS A C 1
ATOM 647 O O . CYS A 1 85 ? 7.633 9.780 8.824 1.00 93.88 85 CYS A O 1
ATOM 649 N N . ASN A 1 86 ? 9.713 9.046 8.458 1.00 93.31 86 ASN A N 1
ATOM 650 C CA . ASN A 1 86 ? 10.406 10.131 9.170 1.00 93.31 86 ASN A CA 1
ATOM 651 C C . ASN A 1 86 ? 9.968 10.377 10.634 1.00 93.31 86 ASN A C 1
ATOM 653 O O . ASN A 1 86 ? 10.333 11.395 11.216 1.00 93.31 86 ASN A O 1
ATOM 657 N N . ASN A 1 87 ? 9.241 9.445 11.262 1.00 93.12 87 ASN A N 1
ATOM 658 C CA . ASN A 1 87 ? 8.778 9.563 12.647 1.00 93.12 87 ASN A CA 1
ATOM 659 C C . ASN A 1 87 ? 8.882 8.224 13.392 1.00 93.12 87 ASN A C 1
ATOM 661 O O . ASN A 1 87 ? 7.932 7.446 13.497 1.00 93.12 87 ASN A O 1
ATOM 665 N N . LYS A 1 88 ? 10.075 7.946 13.928 1.00 95.00 88 LYS A N 1
ATOM 666 C CA . LYS A 1 88 ? 10.350 6.705 14.666 1.00 95.00 88 LYS A CA 1
ATOM 667 C C . LYS A 1 88 ? 9.458 6.528 15.910 1.00 95.00 88 LYS A C 1
ATOM 669 O O . LYS A 1 88 ? 8.961 5.418 16.087 1.00 95.00 88 LYS A O 1
ATOM 674 N N . PRO A 1 89 ? 9.225 7.545 16.766 1.00 94.62 89 PRO A N 1
ATOM 675 C CA . PRO A 1 89 ? 8.314 7.396 17.903 1.00 94.62 89 PRO A CA 1
ATOM 676 C C . PRO A 1 89 ? 6.898 6.975 17.492 1.00 94.62 89 PRO A C 1
ATOM 678 O O . PRO A 1 89 ? 6.348 6.050 18.084 1.00 94.62 89 PRO A O 1
ATOM 681 N N . ALA A 1 90 ? 6.337 7.582 16.441 1.00 93.00 90 ALA A N 1
ATOM 682 C CA . ALA A 1 90 ? 5.037 7.180 15.906 1.00 93.00 90 ALA A CA 1
ATOM 683 C C . ALA A 1 90 ? 5.047 5.736 15.387 1.00 93.00 90 ALA A C 1
ATOM 685 O O . ALA A 1 90 ? 4.124 4.975 15.673 1.00 93.00 90 ALA A O 1
ATOM 686 N N . ALA A 1 91 ? 6.114 5.329 14.692 1.00 95.50 91 ALA A N 1
ATOM 687 C CA . ALA A 1 91 ? 6.258 3.958 14.209 1.00 95.50 91 ALA A CA 1
ATOM 688 C C . ALA A 1 91 ? 6.257 2.942 15.364 1.00 95.50 91 ALA A C 1
ATOM 690 O O . ALA A 1 91 ? 5.623 1.898 15.254 1.00 95.50 91 ALA A O 1
ATOM 691 N N . MET A 1 92 ? 6.891 3.262 16.499 1.00 96.12 92 MET A N 1
ATOM 692 C CA . MET A 1 92 ? 6.856 2.405 17.692 1.00 96.12 92 MET A CA 1
ATOM 693 C C . MET A 1 92 ? 5.446 2.273 18.280 1.00 96.12 92 MET A C 1
ATOM 695 O O . MET A 1 92 ? 5.057 1.178 18.677 1.00 96.12 92 MET A O 1
ATOM 699 N N . VAL A 1 93 ? 4.663 3.358 18.301 1.00 95.38 93 VAL A N 1
ATOM 700 C CA . VAL A 1 93 ? 3.258 3.322 18.748 1.00 95.38 93 VAL A CA 1
ATOM 701 C C . VAL A 1 93 ? 2.417 2.429 17.837 1.00 95.38 93 VAL A C 1
ATOM 703 O O . VAL A 1 93 ? 1.622 1.629 18.326 1.00 95.38 93 VAL A O 1
ATOM 706 N N . VAL A 1 94 ? 2.603 2.537 16.519 1.00 95.75 94 VAL A N 1
ATOM 707 C CA . VAL A 1 94 ? 1.909 1.686 15.542 1.00 95.75 94 VAL A CA 1
ATOM 708 C C . VAL A 1 94 ? 2.307 0.221 15.706 1.00 95.75 94 VAL A C 1
ATOM 710 O O . VAL A 1 94 ? 1.429 -0.636 15.728 1.00 95.75 94 VAL A O 1
ATOM 713 N N . LEU A 1 95 ? 3.601 -0.069 15.873 1.00 96.56 95 LEU A N 1
ATOM 714 C CA . LEU A 1 95 ? 4.090 -1.431 16.106 1.00 96.56 95 LEU A CA 1
ATOM 715 C C . LEU A 1 95 ? 3.460 -2.056 17.355 1.00 96.56 95 LEU A C 1
ATOM 717 O O . LEU A 1 95 ? 2.966 -3.177 17.280 1.00 96.56 95 LEU A O 1
ATOM 721 N N . GLU A 1 96 ? 3.420 -1.331 18.475 1.00 97.06 96 GLU A N 1
ATOM 722 C CA . GLU A 1 96 ? 2.779 -1.827 19.700 1.00 97.06 96 GLU A CA 1
ATOM 723 C C . GLU A 1 96 ? 1.272 -2.032 19.503 1.00 97.06 96 GLU A C 1
ATOM 725 O O . GLU A 1 96 ? 0.716 -3.047 19.922 1.00 97.06 96 GLU A O 1
ATOM 730 N N . ARG A 1 97 ? 0.601 -1.096 18.819 1.00 95.75 97 ARG A N 1
ATOM 731 C CA . ARG A 1 97 ? -0.838 -1.189 18.542 1.00 95.75 97 ARG A CA 1
ATOM 732 C C . ARG A 1 97 ? -1.191 -2.393 17.670 1.00 95.75 97 ARG A C 1
ATOM 734 O O . ARG A 1 97 ? -2.258 -2.970 17.857 1.00 95.75 97 ARG A O 1
ATOM 741 N N . LEU A 1 98 ? -0.323 -2.753 16.728 1.00 95.94 98 LEU A N 1
ATOM 742 C CA . LEU A 1 98 ? -0.542 -3.827 15.760 1.00 95.94 98 LEU A CA 1
ATOM 743 C C . LEU A 1 98 ? 0.124 -5.154 16.148 1.00 95.94 98 LEU A C 1
ATOM 745 O O . LEU A 1 98 ? 0.169 -6.059 15.320 1.00 95.94 98 LEU A O 1
ATOM 749 N N . LYS A 1 99 ? 0.619 -5.311 17.381 1.00 95.81 99 LYS A N 1
ATOM 750 C CA . LYS A 1 99 ? 1.359 -6.517 17.800 1.00 95.81 99 LYS A CA 1
ATOM 751 C C . LYS A 1 99 ? 0.601 -7.835 17.588 1.00 95.81 99 LYS A C 1
ATOM 753 O O . LYS A 1 99 ? 1.223 -8.846 17.282 1.00 95.81 99 LYS A O 1
ATOM 758 N N . ASP A 1 100 ? -0.726 -7.798 17.712 1.00 94.06 100 ASP A N 1
ATOM 759 C CA . ASP A 1 100 ? -1.618 -8.954 17.558 1.00 94.06 100 ASP A CA 1
ATOM 760 C C . ASP A 1 100 ? -2.377 -8.933 16.215 1.00 94.06 100 ASP A C 1
ATOM 762 O O . ASP A 1 100 ? -3.266 -9.752 15.977 1.00 94.06 100 ASP A O 1
ATOM 766 N N . TYR A 1 101 ? -2.069 -7.979 15.330 1.00 93.62 101 TYR A N 1
ATOM 767 C CA . TYR A 1 101 ? -2.713 -7.873 14.025 1.00 93.62 101 TYR A CA 1
ATOM 768 C C . TYR A 1 101 ? -2.189 -8.954 13.076 1.00 93.62 101 TYR A C 1
ATOM 770 O O . TYR A 1 101 ? -0.982 -9.102 12.882 1.00 93.62 101 TYR A O 1
ATOM 778 N N . ALA A 1 102 ? -3.102 -9.673 12.425 1.00 92.50 102 ALA A N 1
ATOM 779 C CA . ALA A 1 102 ? -2.761 -10.659 11.412 1.00 92.50 102 ALA A CA 1
ATOM 780 C C . ALA A 1 102 ? -3.775 -10.645 10.264 1.00 92.50 102 ALA A C 1
ATOM 782 O O . ALA A 1 102 ? -4.974 -10.813 10.476 1.00 92.50 102 ALA A O 1
ATOM 783 N N . ASP A 1 103 ? -3.269 -10.530 9.036 1.00 95.31 103 ASP A N 1
ATOM 784 C CA . ASP A 1 103 ? -4.037 -10.742 7.810 1.00 95.31 103 ASP A CA 1
ATOM 785 C C . ASP A 1 103 ? -3.249 -11.686 6.881 1.00 95.31 103 ASP A C 1
ATOM 787 O O . ASP A 1 103 ? -2.316 -11.264 6.189 1.00 95.31 103 ASP A O 1
ATOM 791 N N . PRO A 1 104 ? -3.600 -12.988 6.847 1.00 95.19 104 PRO A N 1
ATOM 792 C CA . PRO A 1 104 ? -2.930 -13.959 5.987 1.00 95.19 104 PRO A CA 1
ATOM 793 C C . PRO A 1 104 ? -2.987 -13.604 4.497 1.00 95.19 104 PRO A C 1
ATOM 795 O O . PRO A 1 104 ? -2.038 -13.890 3.764 1.00 95.19 104 PRO A O 1
ATOM 798 N N . ALA A 1 105 ? -4.072 -12.976 4.033 1.00 94.62 105 ALA A N 1
ATOM 799 C CA . ALA A 1 105 ? -4.201 -12.588 2.635 1.00 94.62 105 ALA A CA 1
ATOM 800 C C . ALA A 1 105 ? -3.239 -11.441 2.304 1.00 94.62 105 ALA A C 1
ATOM 802 O O . ALA A 1 105 ? -2.542 -11.508 1.287 1.00 94.62 105 ALA A O 1
ATOM 803 N N . ALA A 1 106 ? -3.145 -10.438 3.181 1.00 95.50 106 ALA A N 1
ATOM 804 C CA . ALA A 1 106 ? -2.162 -9.363 3.059 1.00 95.50 106 ALA A CA 1
ATOM 805 C C . ALA A 1 106 ? -0.727 -9.911 3.050 1.00 95.50 106 ALA A C 1
ATOM 807 O O . ALA A 1 106 ? 0.057 -9.568 2.165 1.00 95.50 106 ALA A O 1
ATOM 808 N N . HIS A 1 107 ? -0.394 -10.841 3.952 1.00 94.62 107 HIS A N 1
ATOM 809 C CA . HIS A 1 107 ? 0.935 -11.460 4.001 1.00 94.62 107 HIS A CA 1
ATOM 810 C C . HIS A 1 107 ? 1.313 -12.157 2.685 1.00 94.62 107 HIS A C 1
ATOM 812 O O . HIS A 1 107 ? 2.425 -11.974 2.189 1.00 94.62 107 HIS A O 1
ATOM 818 N N . VAL A 1 108 ? 0.391 -12.903 2.066 1.00 95.69 108 VAL A N 1
ATOM 819 C CA . VAL A 1 108 ? 0.640 -13.552 0.765 1.00 95.69 108 VAL A CA 1
ATOM 820 C C . VAL A 1 108 ? 0.912 -12.524 -0.334 1.00 95.69 108 VAL A C 1
ATOM 822 O O . VAL A 1 108 ? 1.794 -12.741 -1.169 1.00 95.69 108 VAL A O 1
ATOM 825 N N . ARG A 1 109 ? 0.186 -11.399 -0.347 1.00 96.44 109 ARG A N 1
ATOM 826 C CA . ARG A 1 109 ? 0.434 -10.313 -1.309 1.00 96.44 109 ARG A CA 1
ATOM 827 C C . ARG A 1 109 ? 1.803 -9.678 -1.073 1.00 96.44 109 ARG A C 1
ATOM 829 O O . ARG A 1 109 ? 2.563 -9.525 -2.025 1.00 96.44 109 ARG A O 1
ATOM 836 N N . LEU A 1 110 ? 2.150 -9.396 0.182 1.00 96.56 110 LEU A N 1
ATOM 837 C CA . LEU A 1 110 ? 3.427 -8.788 0.563 1.00 96.56 110 LEU A CA 1
ATOM 838 C C . LEU A 1 110 ? 4.629 -9.664 0.202 1.00 96.56 110 LEU A C 1
ATOM 840 O O . LEU A 1 110 ? 5.630 -9.155 -0.296 1.00 96.56 110 LEU A O 1
ATOM 844 N N . VAL A 1 111 ? 4.525 -10.988 0.345 1.00 94.81 111 VAL A N 1
ATOM 845 C CA . VAL A 1 111 ? 5.596 -11.906 -0.076 1.00 94.81 111 VAL A CA 1
ATOM 846 C C . VAL A 1 111 ? 5.916 -11.763 -1.570 1.00 94.81 111 VAL A C 1
ATOM 848 O O . VAL A 1 111 ? 7.077 -11.883 -1.959 1.00 94.81 111 VAL A O 1
ATOM 851 N N . ARG A 1 112 ? 4.938 -11.435 -2.422 1.00 92.06 112 ARG A N 1
ATOM 852 C CA . ARG A 1 112 ? 5.168 -11.268 -3.870 1.00 92.06 112 ARG A CA 1
ATOM 853 C C . ARG A 1 112 ? 6.001 -10.034 -4.219 1.00 92.06 112 ARG A C 1
ATOM 855 O O . ARG A 1 112 ? 6.548 -10.012 -5.321 1.00 92.06 112 ARG A O 1
ATOM 862 N N . MET A 1 113 ? 6.131 -9.083 -3.288 1.00 95.62 113 MET A N 1
ATOM 863 C CA . MET A 1 113 ? 6.920 -7.854 -3.441 1.00 95.62 113 MET A CA 1
ATOM 864 C C . MET A 1 113 ? 8.430 -8.063 -3.267 1.00 95.62 113 MET A C 1
ATOM 866 O O . MET A 1 113 ? 9.205 -7.134 -3.491 1.00 95.62 113 MET A O 1
ATOM 870 N N . HIS A 1 114 ? 8.880 -9.264 -2.888 1.00 93.19 114 HIS A N 1
ATOM 871 C CA . HIS A 1 114 ? 10.309 -9.563 -2.816 1.00 93.19 114 HIS A CA 1
ATOM 872 C C . HIS A 1 114 ? 10.967 -9.461 -4.200 1.00 93.19 114 HIS A C 1
ATOM 874 O O . HIS A 1 114 ? 10.481 -10.011 -5.192 1.00 93.19 114 HIS A O 1
ATOM 880 N N . GLY A 1 115 ? 12.122 -8.795 -4.257 1.00 90.50 115 GLY A N 1
ATOM 881 C CA . GLY A 1 115 ? 12.906 -8.664 -5.482 1.00 90.50 115 GLY A CA 1
ATOM 882 C C . GLY A 1 115 ? 13.337 -10.028 -6.035 1.00 90.50 115 GLY A C 1
ATOM 883 O O . GLY A 1 115 ? 14.005 -10.801 -5.354 1.00 90.50 115 GLY A O 1
ATOM 884 N N . ARG A 1 116 ? 12.979 -10.319 -7.293 1.00 83.62 116 ARG A N 1
ATOM 885 C CA . ARG A 1 116 ? 13.201 -11.634 -7.937 1.00 83.62 116 ARG A CA 1
ATOM 886 C C . ARG A 1 116 ? 14.555 -11.779 -8.639 1.00 83.62 116 ARG A C 1
ATOM 888 O O . ARG A 1 116 ? 14.947 -12.889 -8.985 1.00 83.62 116 ARG A O 1
ATOM 895 N N . LYS A 1 117 ? 15.258 -10.673 -8.907 1.00 76.88 117 LYS A N 1
ATOM 896 C CA . LYS A 1 117 ? 16.531 -10.661 -9.646 1.00 76.88 117 LYS A CA 1
ATOM 897 C C . LYS A 1 117 ? 17.616 -10.005 -8.808 1.00 76.88 117 LYS A C 1
ATOM 899 O O . LYS A 1 117 ? 17.550 -8.812 -8.541 1.00 76.88 117 LYS A O 1
ATOM 904 N N . GLN A 1 118 ? 18.637 -10.776 -8.455 1.00 72.44 118 GLN A N 1
ATOM 905 C CA . GLN A 1 118 ? 19.827 -10.272 -7.779 1.00 72.44 118 GLN A CA 1
ATOM 906 C C . GLN A 1 118 ? 20.981 -10.217 -8.783 1.00 72.44 118 GLN A C 1
ATOM 908 O O . GLN A 1 118 ? 21.778 -11.143 -8.881 1.00 72.44 118 GLN A O 1
ATOM 913 N N . LYS A 1 119 ? 21.051 -9.140 -9.574 1.00 87.56 119 LYS A N 1
ATOM 914 C CA . LYS A 1 119 ? 22.338 -8.724 -10.145 1.00 87.56 119 LYS A CA 1
ATOM 915 C C . LYS A 1 119 ? 23.001 -7.824 -9.121 1.00 87.56 119 LYS A C 1
ATOM 917 O O . LYS A 1 119 ? 22.356 -6.907 -8.616 1.00 87.56 119 LYS A O 1
ATOM 922 N N . THR A 1 120 ? 24.276 -8.054 -8.834 1.00 91.31 120 THR A N 1
ATOM 923 C CA . THR A 1 120 ? 25.052 -7.038 -8.122 1.00 91.31 120 THR A CA 1
ATOM 924 C C . THR A 1 120 ? 25.157 -5.784 -8.988 1.00 91.31 120 THR A C 1
ATOM 926 O O . THR A 1 120 ? 25.005 -5.843 -10.213 1.00 91.31 120 THR A O 1
ATOM 929 N N . ILE A 1 121 ? 25.454 -4.639 -8.376 1.00 89.88 121 ILE A N 1
ATOM 930 C CA . ILE A 1 121 ? 25.628 -3.389 -9.125 1.00 89.88 121 ILE A CA 1
ATOM 931 C C . ILE A 1 121 ? 26.735 -3.515 -10.188 1.00 89.88 121 ILE A C 1
ATOM 933 O O . ILE A 1 121 ? 26.589 -3.017 -11.302 1.00 89.88 121 ILE A O 1
ATOM 937 N N . GLN A 1 122 ? 27.799 -4.275 -9.898 1.00 93.81 122 GLN A N 1
ATOM 938 C CA . GLN A 1 122 ? 28.877 -4.548 -10.850 1.00 93.81 122 GLN A CA 1
ATOM 939 C C . GLN A 1 122 ? 28.378 -5.377 -12.041 1.00 93.81 122 GLN A C 1
ATOM 941 O O . GLN A 1 122 ? 28.642 -5.032 -13.191 1.00 93.81 122 GLN A O 1
ATOM 946 N N . GLN A 1 123 ? 27.618 -6.447 -11.785 1.00 94.44 123 GLN A N 1
ATOM 947 C CA . GLN A 1 123 ? 27.031 -7.277 -12.843 1.00 94.44 123 GLN A CA 1
ATOM 948 C C . GLN A 1 123 ? 26.028 -6.493 -13.691 1.00 94.44 123 GLN A C 1
ATOM 950 O O . GLN A 1 123 ? 25.964 -6.690 -14.904 1.00 94.44 123 GLN A O 1
ATOM 955 N N . LEU A 1 124 ? 25.263 -5.594 -13.067 1.00 93.44 124 LEU A N 1
ATOM 956 C CA . LEU A 1 124 ? 24.348 -4.704 -13.765 1.00 93.44 124 LEU A CA 1
ATOM 957 C C . LEU A 1 124 ? 25.119 -3.800 -14.735 1.00 93.44 124 LEU A C 1
ATOM 959 O O . LEU A 1 124 ? 24.777 -3.761 -15.908 1.00 93.44 124 LEU A O 1
ATOM 963 N N . HIS A 1 125 ? 26.202 -3.149 -14.295 1.00 93.81 125 HIS A N 1
ATOM 964 C CA . HIS A 1 125 ? 27.043 -2.267 -15.129 1.00 93.81 125 HIS A CA 1
ATOM 965 C C . HIS A 1 125 ? 27.717 -2.970 -16.314 1.00 93.81 125 HIS A C 1
ATOM 967 O O . HIS A 1 125 ? 28.013 -2.335 -17.328 1.00 93.81 125 HIS A O 1
ATOM 973 N N . LEU A 1 126 ? 27.935 -4.281 -16.220 1.00 95.06 126 LEU A N 1
ATOM 974 C CA . LEU A 1 126 ? 28.459 -5.083 -17.323 1.00 95.06 126 LEU A CA 1
ATOM 975 C C . LEU A 1 126 ? 27.371 -5.550 -18.302 1.00 95.06 126 LEU A C 1
ATOM 977 O O . LEU A 1 126 ? 27.707 -5.906 -19.432 1.00 95.06 126 LEU A O 1
ATOM 981 N N . ASP A 1 127 ? 26.093 -5.504 -17.917 1.00 94.81 127 ASP A N 1
ATOM 982 C CA . ASP A 1 127 ? 24.963 -5.954 -18.731 1.00 94.81 127 ASP A CA 1
ATOM 983 C C . ASP A 1 127 ? 24.804 -5.108 -20.014 1.00 94.81 127 ASP A C 1
ATOM 985 O O . ASP A 1 127 ? 24.577 -3.893 -19.939 1.00 94.81 127 ASP A O 1
ATOM 989 N N . PRO A 1 128 ? 24.854 -5.722 -21.212 1.00 96.19 128 PRO A N 1
ATOM 990 C CA . PRO A 1 128 ? 24.593 -5.022 -22.467 1.00 96.19 128 PRO A CA 1
ATOM 991 C C . PRO A 1 128 ? 23.214 -4.352 -22.526 1.00 96.19 128 PRO A C 1
ATOM 993 O O . PRO A 1 128 ? 23.078 -3.293 -23.138 1.00 96.19 128 PRO A O 1
ATOM 996 N N . GLN A 1 129 ? 22.185 -4.941 -21.904 1.00 94.56 129 GLN A N 1
ATOM 997 C CA . GLN A 1 129 ? 20.857 -4.335 -21.827 1.00 94.56 129 GLN A CA 1
ATOM 998 C C . GLN A 1 129 ? 20.896 -3.034 -21.027 1.00 94.56 129 GLN A C 1
ATOM 1000 O O . GLN A 1 129 ? 20.299 -2.049 -21.463 1.00 94.56 129 GLN A O 1
ATOM 1005 N N . TRP A 1 130 ? 21.628 -3.011 -19.909 1.00 94.62 130 TRP A N 1
ATOM 1006 C CA . TRP A 1 130 ? 21.778 -1.799 -19.115 1.00 94.62 130 TRP A CA 1
ATOM 1007 C C . TRP A 1 130 ? 22.507 -0.712 -19.907 1.00 94.62 130 TRP A C 1
ATOM 1009 O O . TRP A 1 130 ? 21.966 0.374 -20.093 1.00 94.62 130 TRP A O 1
ATOM 1019 N N . LYS A 1 131 ? 23.672 -1.024 -20.490 1.00 95.81 131 LYS A N 1
ATOM 1020 C CA . LYS A 1 131 ? 24.447 -0.060 -21.296 1.00 95.81 131 LYS A CA 1
ATOM 1021 C C . LYS A 1 131 ? 23.626 0.555 -22.435 1.00 95.81 131 LYS A C 1
ATOM 1023 O O . LYS A 1 131 ? 23.681 1.763 -22.652 1.00 95.81 131 LYS A O 1
ATOM 1028 N N . ARG A 1 132 ? 22.823 -0.255 -23.139 1.00 96.31 132 ARG A N 1
ATOM 1029 C CA . ARG A 1 132 ? 21.911 0.242 -24.187 1.00 96.31 132 ARG A CA 1
ATOM 1030 C C . ARG A 1 132 ? 20.842 1.184 -23.635 1.00 96.31 132 ARG A C 1
ATOM 1032 O O . ARG A 1 132 ? 20.555 2.193 -24.271 1.00 96.31 132 ARG A O 1
ATOM 1039 N N . ALA A 1 133 ? 20.254 0.863 -22.483 1.00 95.00 133 ALA A N 1
ATOM 1040 C CA . ALA A 1 133 ? 19.241 1.706 -21.857 1.00 95.00 133 ALA A CA 1
ATOM 1041 C C . ALA A 1 133 ? 19.824 3.048 -21.380 1.00 95.00 133 ALA A C 1
ATOM 1043 O O . ALA A 1 133 ? 19.232 4.078 -21.691 1.00 95.00 133 ALA A O 1
ATOM 1044 N N . VAL A 1 134 ? 21.003 3.053 -20.733 1.00 94.94 134 VAL A N 1
ATOM 1045 C CA . VAL A 1 134 ? 21.728 4.293 -20.369 1.00 94.94 134 VAL A CA 1
ATOM 1046 C C . VAL A 1 134 ? 21.926 5.173 -21.591 1.00 94.94 134 VAL A C 1
ATOM 1048 O O . VAL A 1 134 ? 21.507 6.323 -21.583 1.00 94.94 134 VAL A O 1
ATOM 1051 N N . ASN A 1 135 ? 22.528 4.620 -22.648 1.00 95.19 135 ASN A N 1
ATOM 1052 C CA . ASN A 1 135 ? 22.863 5.386 -23.845 1.00 95.19 135 ASN A CA 1
ATOM 1053 C C . ASN A 1 135 ? 21.617 5.957 -24.531 1.00 95.19 135 ASN A C 1
ATOM 1055 O O . ASN A 1 135 ? 21.662 7.054 -25.076 1.00 95.19 135 ASN A O 1
ATOM 1059 N N . ARG A 1 136 ? 20.494 5.226 -24.513 1.00 93.94 136 ARG A N 1
ATOM 1060 C CA . ARG A 1 136 ? 19.230 5.723 -25.068 1.00 93.94 136 ARG A CA 1
ATOM 1061 C C . ARG A 1 136 ? 18.660 6.874 -24.241 1.00 93.94 136 ARG A C 1
ATOM 1063 O O . ARG A 1 136 ? 18.144 7.819 -24.823 1.00 93.94 136 ARG A O 1
ATOM 1070 N N . LEU A 1 137 ? 18.740 6.792 -22.913 1.00 92.56 137 LEU A N 1
ATOM 1071 C CA . LEU A 1 137 ? 18.259 7.849 -22.022 1.00 92.56 137 LEU A CA 1
ATOM 1072 C C . LEU A 1 137 ? 19.165 9.084 -22.052 1.00 92.56 137 LEU A C 1
ATOM 1074 O O . LEU A 1 137 ? 18.654 10.194 -22.012 1.00 92.56 137 LEU A O 1
ATOM 1078 N N . SER A 1 138 ? 20.484 8.918 -22.192 1.00 91.56 138 SER A N 1
ATOM 1079 C CA . SER A 1 138 ? 21.431 10.041 -22.213 1.00 91.56 138 SER A CA 1
ATOM 1080 C C . SER A 1 138 ? 21.302 10.944 -23.440 1.00 91.56 138 SER A C 1
ATOM 1082 O O . SER A 1 138 ? 21.797 12.064 -23.420 1.00 91.56 138 SER A O 1
ATOM 1084 N N . VAL A 1 139 ? 20.687 10.450 -24.519 1.00 91.94 139 VAL A N 1
ATOM 1085 C CA . VAL A 1 139 ? 20.418 11.221 -25.746 1.00 91.94 139 VAL A CA 1
ATOM 1086 C C . VAL A 1 139 ? 18.933 11.540 -25.922 1.00 91.94 139 VAL A C 1
ATOM 1088 O O . VAL A 1 139 ? 18.546 12.096 -26.950 1.00 91.94 139 VAL A O 1
ATOM 1091 N N . ALA A 1 140 ? 18.087 11.152 -24.963 1.00 87.38 140 ALA A N 1
ATOM 1092 C CA . ALA A 1 140 ? 16.671 11.473 -25.018 1.00 87.38 140 ALA A CA 1
ATOM 1093 C C . ALA A 1 140 ? 16.498 12.988 -24.820 1.00 87.38 140 ALA A C 1
ATOM 1095 O O . ALA A 1 140 ? 17.104 13.547 -23.905 1.00 87.38 140 ALA A O 1
ATOM 1096 N N . PRO A 1 141 ? 15.697 13.664 -25.661 1.00 83.62 141 PRO A N 1
ATOM 1097 C CA . PRO A 1 141 ? 15.419 15.077 -25.463 1.00 83.62 141 PRO A CA 1
ATOM 1098 C C . PRO A 1 141 ? 14.701 15.277 -24.125 1.00 83.62 141 PRO A C 1
ATOM 1100 O O . PRO A 1 141 ? 13.822 14.489 -23.767 1.00 83.62 141 PRO A O 1
ATOM 1103 N N . GLU A 1 142 ? 15.050 16.339 -23.398 1.00 74.31 142 GLU A N 1
ATOM 1104 C CA . GLU A 1 142 ? 14.263 16.773 -22.246 1.00 74.31 142 GLU A CA 1
ATOM 1105 C C . GLU A 1 142 ? 12.877 17.197 -22.737 1.00 74.31 142 GLU A C 1
ATOM 1107 O O . GLU A 1 142 ? 12.708 18.214 -23.410 1.00 74.31 142 GLU A O 1
ATOM 1112 N N . VAL A 1 143 ? 11.866 16.390 -22.430 1.00 68.50 143 VAL A N 1
ATOM 1113 C CA . VAL A 1 143 ? 10.474 16.760 -22.672 1.00 68.50 143 VAL A CA 1
ATOM 1114 C C . VAL A 1 143 ? 10.030 17.604 -21.479 1.00 68.50 143 VAL A C 1
ATOM 1116 O O . VAL A 1 143 ? 9.783 17.078 -20.399 1.00 68.50 143 VAL A O 1
ATOM 1119 N N 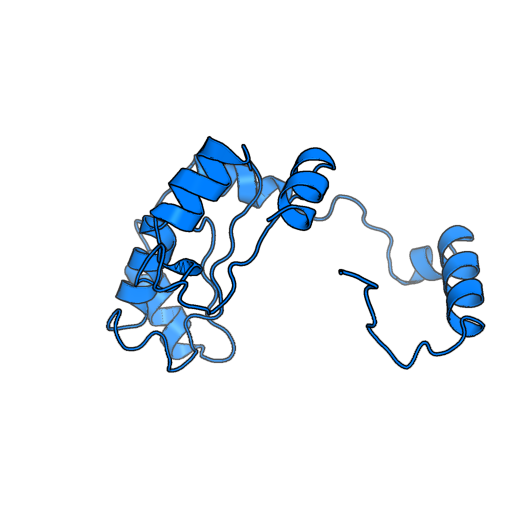. ILE A 1 144 ? 9.966 18.924 -21.667 1.00 59.22 144 ILE A N 1
ATOM 1120 C CA . ILE A 1 144 ? 9.667 19.910 -20.608 1.00 59.22 144 ILE A CA 1
ATOM 1121 C C . ILE A 1 144 ? 8.163 19.953 -20.242 1.00 59.22 144 ILE A C 1
ATOM 1123 O O . ILE A 1 144 ? 7.765 20.686 -19.343 1.00 59.22 144 ILE A O 1
ATOM 1127 N N . SER A 1 145 ? 7.299 19.143 -20.866 1.00 63.94 145 SER A N 1
ATOM 1128 C CA . SER A 1 145 ? 5.857 19.171 -20.584 1.00 63.94 145 SER A CA 1
ATOM 1129 C C . SER A 1 145 ? 5.222 17.782 -20.487 1.00 63.94 145 SER A C 1
ATOM 1131 O O . SER A 1 145 ? 5.357 16.958 -21.389 1.00 63.94 145 SER A O 1
ATOM 1133 N N . LEU A 1 146 ? 4.479 17.560 -19.397 1.00 60.44 146 LEU A N 1
ATOM 1134 C CA . LEU A 1 146 ? 3.521 16.466 -19.185 1.00 60.44 146 LEU A CA 1
ATOM 1135 C C . LEU A 1 146 ? 2.174 16.809 -19.848 1.00 60.44 146 LEU A C 1
ATOM 1137 O O . LEU A 1 146 ? 1.117 16.694 -19.230 1.00 60.44 146 LEU A O 1
ATOM 1141 N N . ASP A 1 147 ? 2.200 17.265 -21.099 1.00 60.69 147 ASP A N 1
ATOM 1142 C CA . ASP A 1 147 ? 0.969 17.468 -21.857 1.00 60.69 147 ASP A CA 1
ATOM 1143 C C . ASP A 1 147 ? 0.492 16.099 -22.354 1.00 60.69 147 ASP A C 1
ATOM 1145 O O . ASP A 1 147 ? 0.957 15.570 -23.363 1.00 60.69 147 ASP A O 1
ATOM 1149 N N . LEU A 1 148 ? -0.360 15.448 -21.560 1.00 60.16 148 LEU A N 1
ATOM 1150 C CA . LEU A 1 148 ? -0.803 14.071 -21.803 1.00 60.16 148 LEU A CA 1
ATOM 1151 C C . LEU A 1 148 ? -1.825 13.959 -22.948 1.00 60.16 148 LEU A C 1
ATOM 1153 O O . LEU A 1 148 ? -2.284 12.851 -23.222 1.00 60.16 148 LEU A O 1
ATOM 1157 N N . GLY A 1 149 ? -2.193 15.072 -23.600 1.00 56.72 149 GLY A N 1
ATOM 1158 C CA . GLY A 1 149 ? -3.151 15.089 -24.713 1.00 56.72 149 GLY A CA 1
ATOM 1159 C C . GLY A 1 149 ? -4.505 14.469 -24.352 1.00 56.72 149 GLY A C 1
ATOM 1160 O O . GLY A 1 149 ? -5.153 13.862 -25.202 1.00 56.72 149 GLY A O 1
ATOM 1161 N N . LEU A 1 150 ? -4.890 14.541 -23.074 1.00 53.38 150 LEU A N 1
ATOM 1162 C CA . LEU A 1 150 ? -6.148 14.002 -22.569 1.00 53.38 150 LEU A CA 1
ATOM 1163 C C . LEU A 1 150 ? -7.231 15.083 -22.685 1.00 53.38 150 LEU A C 1
ATOM 1165 O O . LEU A 1 150 ? -7.499 15.782 -21.710 1.00 53.38 150 LEU A O 1
ATOM 1169 N N . GLU A 1 151 ? -7.812 15.215 -23.880 1.00 42.16 151 GLU A N 1
ATOM 1170 C CA . GLU A 1 151 ? -9.139 15.827 -24.077 1.00 42.16 151 GLU A CA 1
ATOM 1171 C C . GLU A 1 151 ? -10.265 14.864 -23.654 1.00 42.16 151 GLU A C 1
ATOM 1173 O O . GLU A 1 151 ? -10.141 13.632 -23.883 1.00 42.16 151 GLU A O 1
#